Protein AF-A0A7C8ZSR7-F1 (afdb_monomer_lite)

Radius of gyration: 14.94 Å; chains: 1; bounding box: 39×38×32 Å

Sequence (101 aa):
MEEVGPTEDTILALLDFLVDPLLPSKSISSREALSPSQEESVAKQVHAVVLLYNYYHRKQYPGLEVLEFESFCKMAVALKPSLLPYLRLIQKVDNTEEDDG

pLDDT: mean 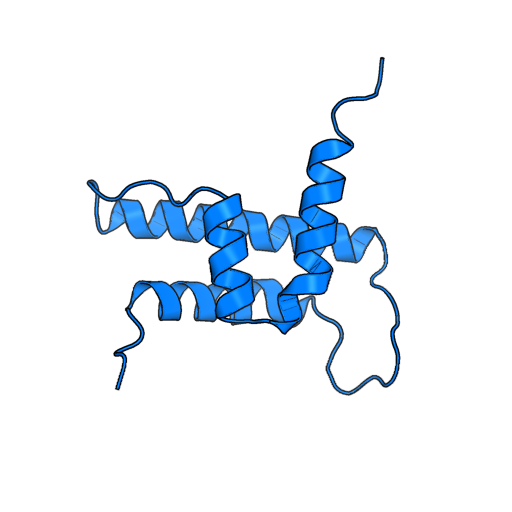72.41, std 14.18, range [38.53, 89.0]

Secondary structure (DSSP, 8-state):
-----HHHHHHHHHHHHHTGGGSPPTTS-S--PPPHHHHHHHHHHHHHHHHHHHHHHHHH-TTSPP--HHHHHHHHHHH-GGGHHHHHHHHHHHTTTT---

InterPro domains:
  IPR057235 Domain of unknown function DUF7913 [PF25500] (3-100)

Foldseek 3Di:
DPPCDPLLVLLVVLCVVQQVVLDDDPPDPDDPDDDPVSLVSNLVSLVVSLVCSQVVVCVVPVPDDRQDSVNSLVSCCVSPVVCVVSVVVSVVVVVVVPDDD

Structure (mmCIF, N/CA/C/O backbone):
data_AF-A0A7C8ZSR7-F1
#
_entry.id   AF-A0A7C8ZSR7-F1
#
loop_
_atom_site.group_PDB
_atom_site.id
_atom_site.type_symbol
_atom_site.label_atom_id
_atom_site.label_alt_id
_atom_site.label_comp_id
_atom_site.label_asym_id
_atom_site.label_entity_id
_atom_site.label_seq_id
_atom_site.pdbx_PDB_ins_code
_atom_site.Cartn_x
_atom_site.Cartn_y
_atom_site.Cartn_z
_atom_site.occupancy
_atom_site.B_iso_or_equiv
_atom_site.auth_seq_id
_atom_site.auth_comp_id
_atom_site.auth_asym_id
_atom_site.auth_atom_id
_atom_site.pdbx_PDB_model_num
ATOM 1 N N . MET A 1 1 ? -10.908 -16.087 17.116 1.00 38.53 1 MET A N 1
ATOM 2 C CA . MET A 1 1 ? -11.013 -15.631 15.719 1.00 38.53 1 MET A CA 1
ATOM 3 C C . MET A 1 1 ? -10.789 -14.142 15.802 1.00 38.53 1 MET A C 1
ATOM 5 O O . MET A 1 1 ? -11.594 -13.484 16.442 1.00 38.53 1 MET A O 1
ATOM 9 N N . GLU A 1 2 ? -9.626 -13.668 15.364 1.00 46.88 2 GLU A N 1
ATOM 10 C CA . GLU A 1 2 ? -9.346 -12.232 15.284 1.00 46.88 2 GLU A CA 1
ATOM 11 C C . GLU A 1 2 ? -10.304 -11.672 14.236 1.00 46.88 2 GLU A C 1
ATOM 13 O O . GLU A 1 2 ? -10.250 -12.059 13.069 1.00 46.88 2 GLU A O 1
ATOM 18 N N . GLU A 1 3 ? -11.276 -10.892 14.693 1.00 44.94 3 GLU A N 1
ATOM 19 C CA . GLU A 1 3 ? -12.163 -10.125 13.833 1.00 44.94 3 GLU A CA 1
ATOM 20 C C . GLU A 1 3 ? -11.269 -9.085 13.154 1.00 44.94 3 GLU A C 1
ATOM 22 O O . GLU A 1 3 ? -10.843 -8.122 13.788 1.00 44.94 3 GLU A O 1
ATOM 27 N N . VAL A 1 4 ? -10.864 -9.370 11.913 1.00 48.38 4 VAL A N 1
ATOM 28 C CA . VAL A 1 4 ? -10.124 -8.430 11.066 1.00 48.38 4 VAL A CA 1
ATOM 29 C C . VAL A 1 4 ? -10.940 -7.141 11.053 1.00 48.38 4 VAL A C 1
ATOM 31 O O . VAL A 1 4 ? -12.136 -7.165 10.761 1.00 48.38 4 VAL A O 1
ATOM 34 N N . GLY A 1 5 ? -10.342 -6.045 11.513 1.00 63.62 5 GLY A N 1
ATOM 35 C CA . GLY A 1 5 ? -11.066 -4.804 11.717 1.00 63.62 5 GLY A CA 1
ATOM 36 C C . GLY A 1 5 ? -11.537 -4.190 10.391 1.00 63.62 5 GLY A C 1
ATOM 37 O O . GLY A 1 5 ? -10.988 -4.469 9.322 1.00 63.62 5 GLY A O 1
ATOM 38 N N . PRO A 1 6 ? -12.529 -3.278 10.440 1.00 72.12 6 PRO A N 1
ATOM 39 C CA . PRO A 1 6 ? -13.010 -2.556 9.256 1.00 72.12 6 PRO A CA 1
ATOM 40 C C . PRO A 1 6 ? -11.903 -1.747 8.554 1.00 72.12 6 PRO A C 1
ATOM 42 O O . PRO A 1 6 ? -12.019 -1.419 7.370 1.00 72.12 6 PRO A O 1
ATOM 45 N N . THR A 1 7 ? -10.821 -1.435 9.268 1.00 77.38 7 THR A N 1
ATOM 46 C CA . THR A 1 7 ? -9.629 -0.760 8.751 1.00 77.38 7 THR A CA 1
ATOM 47 C C . THR A 1 7 ? -8.838 -1.655 7.805 1.00 77.38 7 THR A C 1
ATOM 49 O O . THR A 1 7 ? -8.557 -1.257 6.675 1.00 77.38 7 THR A O 1
ATOM 52 N N . GLU A 1 8 ? -8.498 -2.862 8.243 1.00 81.00 8 GLU A N 1
ATOM 53 C CA . GLU A 1 8 ? -7.725 -3.829 7.473 1.00 81.00 8 GLU A CA 1
ATOM 54 C C . GLU A 1 8 ? -8.470 -4.248 6.204 1.00 81.00 8 GLU A C 1
ATOM 56 O O . GLU A 1 8 ? -7.875 -4.261 5.126 1.00 81.00 8 GLU A O 1
ATOM 61 N N . ASP A 1 9 ? -9.781 -4.481 6.307 1.00 83.75 9 ASP A N 1
ATOM 62 C CA . ASP A 1 9 ? -10.635 -4.807 5.161 1.00 83.75 9 ASP A CA 1
ATOM 63 C C . ASP A 1 9 ? -10.694 -3.659 4.142 1.00 83.75 9 ASP A C 1
ATOM 65 O O . ASP A 1 9 ? -10.618 -3.883 2.931 1.00 83.75 9 ASP A O 1
ATOM 69 N N . THR A 1 10 ? -10.774 -2.410 4.616 1.00 83.75 10 THR A N 1
ATOM 70 C CA . THR A 1 10 ? -10.757 -1.227 3.741 1.00 83.75 10 THR A CA 1
ATOM 71 C C . THR A 1 10 ? -9.419 -1.102 3.015 1.00 83.75 10 THR A C 1
ATOM 73 O O . THR A 1 10 ? -9.385 -0.844 1.811 1.00 83.75 10 THR A O 1
ATOM 76 N N . ILE A 1 11 ? -8.307 -1.295 3.729 1.00 85.06 11 ILE A N 1
ATOM 77 C CA . ILE A 1 11 ? -6.964 -1.243 3.145 1.00 85.06 11 ILE A CA 1
ATOM 78 C C . ILE A 1 11 ? -6.795 -2.352 2.110 1.00 85.06 11 ILE A C 1
ATOM 80 O O . ILE A 1 11 ? -6.320 -2.084 1.006 1.00 85.06 11 ILE A O 1
ATOM 84 N N . LEU A 1 12 ? -7.223 -3.574 2.427 1.00 87.31 12 LEU A N 1
ATOM 85 C CA . LEU A 1 12 ? -7.138 -4.707 1.516 1.00 87.31 12 LEU A CA 1
ATOM 86 C C . LEU A 1 12 ? -7.947 -4.458 0.237 1.00 87.31 12 LEU A C 1
ATOM 88 O O . LEU A 1 12 ? -7.411 -4.619 -0.857 1.00 87.31 12 LEU A O 1
ATOM 92 N N . ALA A 1 13 ? -9.184 -3.971 0.359 1.00 88.31 13 ALA A N 1
ATOM 93 C CA . ALA A 1 13 ? -10.024 -3.647 -0.793 1.00 88.31 13 ALA A CA 1
ATOM 94 C C . ALA A 1 13 ? -9.403 -2.559 -1.688 1.00 88.31 13 ALA A C 1
ATOM 96 O O . ALA A 1 13 ? -9.452 -2.656 -2.916 1.00 88.31 13 ALA A O 1
ATOM 97 N N . LEU A 1 14 ? -8.786 -1.532 -1.094 1.00 88.38 14 LEU A N 1
ATOM 98 C CA . LEU A 1 14 ? -8.095 -0.486 -1.851 1.00 88.38 14 LEU A CA 1
ATOM 99 C C . LEU A 1 14 ? -6.860 -1.030 -2.581 1.00 88.38 14 LEU A C 1
ATOM 101 O O . LEU A 1 14 ? -6.630 -0.666 -3.734 1.00 88.38 14 LEU A O 1
ATOM 105 N N . LEU A 1 15 ? -6.085 -1.912 -1.945 1.00 88.69 15 LEU A N 1
ATOM 106 C CA . LEU A 1 15 ? -4.928 -2.562 -2.568 1.00 88.69 15 LEU A CA 1
ATOM 107 C C . LEU A 1 15 ? -5.354 -3.485 -3.718 1.00 88.69 15 LEU A C 1
ATOM 109 O O . LEU A 1 15 ? -4.761 -3.432 -4.796 1.00 88.69 15 LEU A O 1
ATOM 113 N N . ASP A 1 16 ? -6.405 -4.280 -3.524 1.00 89.00 16 ASP A N 1
ATOM 114 C CA . ASP A 1 16 ? -6.953 -5.171 -4.551 1.00 89.00 16 ASP A CA 1
ATOM 115 C C . ASP A 1 16 ? -7.480 -4.396 -5.767 1.00 89.00 16 ASP A C 1
ATOM 117 O O . ASP A 1 16 ? -7.347 -4.845 -6.904 1.00 89.00 16 ASP A O 1
ATOM 121 N N . PHE A 1 17 ? -8.057 -3.213 -5.550 1.00 86.88 17 PHE A N 1
ATOM 122 C CA . PHE A 1 17 ? -8.622 -2.417 -6.635 1.00 86.88 17 PHE A CA 1
ATOM 123 C C . PHE A 1 17 ? -7.584 -1.543 -7.356 1.00 86.88 17 PHE A C 1
ATOM 125 O O . PHE A 1 17 ? -7.652 -1.389 -8.575 1.00 86.88 17 PHE A O 1
ATOM 132 N N . LEU A 1 18 ? -6.635 -0.949 -6.623 1.00 86.69 18 LEU A N 1
ATOM 133 C CA . LEU A 1 18 ? -5.732 0.079 -7.159 1.00 86.69 18 LEU A CA 1
ATOM 134 C C . LEU A 1 18 ? -4.313 -0.415 -7.443 1.00 86.69 18 LEU A C 1
ATOM 136 O O . LEU A 1 18 ? -3.635 0.187 -8.278 1.00 86.69 18 LEU A O 1
ATOM 140 N N . VAL A 1 19 ? -3.856 -1.469 -6.761 1.00 85.56 19 VAL A N 1
ATOM 141 C CA . VAL A 1 19 ? -2.464 -1.942 -6.831 1.00 85.56 19 VAL A CA 1
ATOM 142 C C . VAL A 1 19 ? -2.365 -3.272 -7.569 1.00 85.56 19 VAL A C 1
ATOM 144 O O . VAL A 1 19 ? -1.529 -3.408 -8.456 1.00 85.56 19 VAL A O 1
ATOM 147 N N . ASP A 1 20 ? -3.240 -4.233 -7.275 1.00 84.69 20 ASP A N 1
ATOM 148 C CA . ASP A 1 20 ? -3.205 -5.568 -7.892 1.00 84.69 20 ASP A CA 1
ATOM 149 C C . ASP A 1 20 ? -3.251 -5.603 -9.421 1.00 84.69 20 ASP A C 1
ATOM 151 O O . ASP A 1 20 ? -2.494 -6.383 -10.002 1.00 84.69 20 ASP A O 1
ATOM 155 N N . PRO A 1 21 ? -4.058 -4.769 -10.102 1.00 86.06 21 PRO A N 1
ATOM 156 C CA . PRO A 1 21 ? -4.077 -4.736 -11.563 1.00 86.06 21 PRO A CA 1
ATOM 157 C C . PRO A 1 21 ? -2.740 -4.322 -12.194 1.00 86.06 21 PRO A C 1
ATOM 159 O O . PRO A 1 21 ? -2.526 -4.570 -13.379 1.00 86.06 21 PRO A O 1
ATOM 162 N N . LEU A 1 22 ? -1.850 -3.684 -11.425 1.00 80.62 22 LEU A N 1
ATOM 163 C CA . LEU A 1 22 ? -0.515 -3.279 -11.870 1.00 80.62 22 LEU A CA 1
ATOM 164 C C . LEU A 1 22 ? 0.548 -4.351 -11.618 1.00 80.62 22 LEU A C 1
ATOM 166 O O . LEU A 1 22 ? 1.663 -4.242 -12.130 1.00 80.62 22 LEU A O 1
ATOM 170 N N . LEU A 1 23 ? 0.227 -5.373 -10.823 1.00 77.50 23 LEU A N 1
ATOM 171 C CA . LEU A 1 23 ? 1.161 -6.443 -10.514 1.00 77.50 23 LEU A CA 1
ATOM 172 C C . LEU A 1 23 ? 1.162 -7.485 -11.642 1.00 77.50 23 LEU A C 1
ATOM 174 O O . LEU A 1 23 ? 0.106 -7.827 -12.181 1.00 77.50 23 LEU A O 1
ATOM 178 N N . PRO A 1 24 ? 2.335 -8.036 -11.996 1.00 70.56 24 PRO A N 1
ATOM 179 C CA . PRO A 1 24 ? 2.420 -9.076 -13.005 1.00 70.56 24 PRO A CA 1
ATOM 180 C C . PRO A 1 24 ? 1.590 -10.286 -12.565 1.00 70.56 24 PRO A C 1
ATOM 182 O O . PRO A 1 24 ? 1.656 -10.741 -11.419 1.00 70.56 24 PRO A O 1
ATOM 185 N N . SER A 1 25 ? 0.762 -10.793 -13.480 1.00 64.31 25 SER A N 1
ATOM 186 C CA . SER A 1 25 ? -0.173 -11.878 -13.191 1.00 64.31 25 SER A CA 1
ATOM 187 C C . SER A 1 25 ? 0.577 -13.129 -12.726 1.00 64.31 25 SER A C 1
ATOM 189 O O . SER A 1 25 ? 1.556 -13.546 -13.344 1.00 64.31 25 SER A O 1
ATOM 191 N N . LYS A 1 26 ? 0.062 -13.790 -11.679 1.00 55.25 26 LYS A N 1
ATOM 192 C CA . LYS A 1 26 ? 0.626 -15.020 -11.079 1.00 55.25 26 LYS A CA 1
ATOM 193 C C . LYS A 1 26 ? 0.856 -16.181 -12.071 1.00 55.25 26 LYS A C 1
ATOM 195 O O . LYS A 1 26 ? 1.480 -17.169 -11.701 1.00 55.25 26 LYS A O 1
ATOM 200 N N . SER A 1 27 ? 0.339 -16.096 -13.300 1.00 47.56 27 SER A N 1
ATOM 201 C CA . SER A 1 27 ? 0.439 -17.122 -14.344 1.00 47.56 27 SER A CA 1
ATOM 202 C C . SER A 1 27 ? 1.715 -17.065 -15.187 1.00 47.56 27 SER A C 1
ATOM 204 O O . SER A 1 27 ? 1.980 -18.018 -15.918 1.00 47.56 27 SER A O 1
ATOM 206 N N . ILE A 1 28 ? 2.505 -15.989 -15.120 1.00 46.97 28 ILE A N 1
ATOM 207 C CA . ILE A 1 28 ? 3.738 -15.879 -15.908 1.00 46.97 28 ILE A CA 1
ATOM 208 C C . ILE A 1 28 ? 4.901 -16.342 -15.033 1.00 46.97 28 ILE A C 1
ATOM 210 O O . ILE A 1 28 ? 5.361 -15.660 -14.119 1.00 46.97 28 ILE A O 1
ATOM 214 N N . SER A 1 29 ? 5.315 -17.582 -15.283 1.00 46.50 29 SER A N 1
ATOM 215 C CA . SER A 1 29 ? 6.524 -18.166 -14.719 1.00 46.50 29 SER A CA 1
ATOM 216 C C . SER A 1 29 ? 7.717 -17.244 -14.981 1.00 46.50 29 SER A C 1
ATOM 218 O O . SER A 1 29 ? 7.957 -16.826 -16.109 1.00 46.50 29 SER A O 1
ATOM 220 N N . SER A 1 30 ? 8.484 -17.005 -13.920 1.00 44.22 30 SER A N 1
ATOM 221 C CA . SER A 1 30 ? 9.676 -16.162 -13.848 1.00 44.22 30 SER A CA 1
ATOM 222 C C . SER A 1 30 ? 9.398 -14.657 -13.824 1.00 44.22 30 SER A C 1
ATOM 224 O O . SER A 1 30 ? 8.974 -14.061 -14.798 1.00 44.22 30 SER A O 1
ATOM 226 N N . ARG A 1 31 ? 9.655 -14.048 -12.661 1.00 49.03 31 ARG A N 1
ATOM 227 C CA . ARG A 1 31 ? 10.806 -13.156 -12.429 1.00 49.03 31 ARG A CA 1
ATOM 228 C C . ARG A 1 31 ? 11.109 -12.073 -13.477 1.00 49.03 31 ARG A C 1
ATOM 230 O O . ARG A 1 31 ? 12.221 -11.551 -13.462 1.00 49.03 31 ARG A O 1
ATOM 237 N N . GLU A 1 32 ? 10.173 -11.714 -14.343 1.00 55.66 32 GLU A N 1
ATOM 238 C CA . GLU A 1 32 ? 10.238 -10.461 -15.077 1.00 55.66 32 GLU A CA 1
ATOM 239 C C . GLU A 1 32 ? 10.104 -9.366 -14.024 1.00 55.66 32 GLU A C 1
ATOM 241 O O . GLU A 1 32 ? 9.033 -9.106 -13.474 1.00 55.66 32 GLU A O 1
ATOM 246 N N . ALA A 1 33 ? 11.261 -8.833 -13.629 1.00 65.88 33 ALA A N 1
ATOM 247 C CA . ALA A 1 33 ? 11.330 -7.635 -12.823 1.00 65.88 33 ALA A CA 1
ATOM 248 C C . ALA A 1 33 ? 10.483 -6.574 -13.527 1.00 65.88 33 ALA A C 1
ATOM 250 O O . ALA A 1 33 ? 10.571 -6.427 -14.750 1.00 65.88 33 ALA A O 1
ATOM 251 N N . LEU A 1 34 ? 9.638 -5.888 -12.759 1.00 68.94 34 LEU A N 1
ATOM 252 C CA . LEU A 1 34 ? 8.884 -4.757 -13.277 1.00 68.94 34 LEU A CA 1
ATOM 253 C C . LEU A 1 34 ? 9.859 -3.785 -13.949 1.00 68.94 34 LEU A C 1
ATOM 255 O O . LEU A 1 34 ? 10.974 -3.576 -13.469 1.00 68.94 34 LEU A O 1
ATOM 259 N N . SER A 1 35 ? 9.453 -3.187 -15.066 1.00 75.88 35 SER A N 1
ATOM 260 C CA . SER A 1 35 ? 10.223 -2.074 -15.612 1.00 75.88 35 SER A CA 1
ATOM 261 C C . SER A 1 35 ? 10.234 -0.921 -14.600 1.00 75.88 35 SER A C 1
ATOM 263 O O . SER A 1 35 ? 9.268 -0.770 -13.849 1.00 75.88 35 SER A O 1
ATOM 265 N N . PRO A 1 36 ? 11.249 -0.041 -14.610 1.00 74.31 36 PRO A N 1
ATOM 266 C CA . PRO A 1 36 ? 11.288 1.115 -13.708 1.00 74.31 36 PRO A CA 1
ATOM 267 C C . PRO A 1 36 ? 10.001 1.959 -13.742 1.00 74.31 36 PRO A C 1
ATOM 269 O O . PRO A 1 36 ? 9.504 2.392 -12.710 1.00 74.31 36 PRO A O 1
ATOM 272 N N . SER A 1 37 ? 9.391 2.111 -14.922 1.00 76.69 37 SER A N 1
ATOM 273 C CA . SER A 1 37 ? 8.103 2.798 -15.089 1.00 76.69 37 SER A CA 1
ATOM 274 C C . SER A 1 37 ? 6.921 2.079 -14.423 1.00 76.69 37 SER A C 1
ATOM 276 O O . SER A 1 37 ? 5.993 2.726 -13.939 1.00 76.69 37 SER A O 1
ATOM 278 N N . GLN A 1 38 ? 6.929 0.745 -14.389 1.00 77.56 38 GLN A N 1
ATOM 279 C CA . GLN A 1 38 ? 5.914 -0.042 -13.691 1.00 77.56 38 GLN A CA 1
ATOM 280 C C . GLN A 1 38 ? 6.129 0.008 -12.178 1.00 77.56 38 GLN A C 1
ATOM 282 O O . GLN A 1 38 ? 5.156 0.145 -11.439 1.00 77.56 38 GLN A O 1
ATOM 287 N N . GLU A 1 39 ? 7.381 -0.046 -11.716 1.00 76.12 39 GLU A N 1
ATOM 288 C CA . GLU A 1 39 ? 7.727 0.134 -10.301 1.00 76.12 39 GLU A CA 1
ATOM 289 C C . GLU A 1 39 ? 7.252 1.500 -9.790 1.00 76.12 39 GLU A C 1
ATOM 291 O O . GLU A 1 39 ? 6.572 1.574 -8.767 1.00 76.12 39 GLU A O 1
ATOM 296 N N . GLU A 1 40 ? 7.511 2.568 -10.549 1.00 77.56 40 GLU A N 1
ATOM 297 C CA . GLU A 1 40 ? 7.034 3.920 -10.247 1.00 77.56 40 GLU A CA 1
ATOM 298 C C . GLU A 1 40 ? 5.498 3.997 -10.236 1.00 77.56 40 GLU A C 1
ATOM 300 O O . GLU A 1 40 ? 4.902 4.629 -9.361 1.00 77.56 40 GLU A O 1
ATOM 305 N N . SER A 1 41 ? 4.821 3.320 -11.169 1.00 82.31 41 SER A N 1
ATOM 306 C CA . SER A 1 41 ? 3.356 3.296 -11.200 1.00 82.31 41 SER A CA 1
ATOM 307 C C . SER A 1 41 ? 2.758 2.573 -9.990 1.00 82.31 41 SER A C 1
ATOM 309 O O . SER A 1 41 ? 1.758 3.038 -9.439 1.00 82.31 41 SER A O 1
ATOM 311 N N . VAL A 1 42 ? 3.356 1.457 -9.566 1.00 82.69 42 VAL A N 1
ATOM 312 C CA . VAL A 1 42 ? 2.965 0.747 -8.340 1.00 82.69 42 VAL A CA 1
ATOM 313 C C . VAL A 1 42 ? 3.214 1.637 -7.123 1.00 82.69 42 VAL A C 1
ATOM 315 O O . VAL A 1 42 ? 2.345 1.735 -6.256 1.00 82.69 42 VAL A O 1
ATOM 318 N N . ALA A 1 43 ? 4.344 2.350 -7.087 1.00 79.56 43 ALA A N 1
ATOM 319 C CA . ALA A 1 43 ? 4.676 3.277 -6.012 1.00 79.56 43 ALA A CA 1
ATOM 320 C C . ALA A 1 43 ? 3.635 4.391 -5.857 1.00 79.56 43 ALA A C 1
ATOM 322 O O . ALA A 1 43 ? 3.091 4.601 -4.769 1.00 79.56 43 ALA A O 1
ATOM 323 N N . LYS A 1 44 ? 3.297 5.049 -6.971 1.00 83.56 44 LYS A N 1
ATOM 324 C CA . LYS A 1 44 ? 2.276 6.102 -7.021 1.00 83.56 44 LYS A CA 1
ATOM 325 C C . LYS A 1 44 ? 0.916 5.595 -6.558 1.00 83.56 44 LYS A C 1
ATOM 327 O O . LYS A 1 44 ? 0.246 6.292 -5.801 1.00 83.56 44 LYS A O 1
ATOM 332 N N . GLN A 1 45 ? 0.524 4.379 -6.945 1.00 87.00 45 GLN A N 1
ATOM 333 C CA . GLN A 1 45 ? -0.755 3.824 -6.505 1.00 87.00 45 GLN A CA 1
ATOM 334 C C . GLN A 1 45 ? -0.781 3.440 -5.033 1.00 87.00 45 GLN A C 1
ATOM 336 O O . GLN A 1 45 ? -1.771 3.727 -4.367 1.00 87.00 45 GLN A O 1
ATOM 341 N N . VAL A 1 46 ? 0.296 2.876 -4.485 1.00 84.88 46 VAL A N 1
ATOM 342 C CA . VAL A 1 46 ? 0.393 2.651 -3.035 1.00 84.88 46 VAL A CA 1
ATOM 343 C C . VAL A 1 46 ? 0.280 3.981 -2.284 1.00 84.88 46 VAL A C 1
ATOM 345 O O . VAL A 1 46 ? -0.478 4.079 -1.320 1.00 84.88 46 VAL A O 1
ATOM 348 N N . HIS A 1 47 ? 0.968 5.025 -2.747 1.00 82.81 47 HIS A N 1
ATOM 349 C CA . HIS A 1 47 ? 0.876 6.353 -2.143 1.00 82.81 47 HIS A CA 1
ATOM 350 C C . HIS A 1 47 ? -0.547 6.936 -2.244 1.00 82.81 47 HIS A C 1
ATOM 352 O O . HIS A 1 47 ? -1.075 7.476 -1.272 1.00 82.81 47 HIS A O 1
ATOM 358 N N . ALA A 1 48 ? -1.222 6.758 -3.383 1.00 86.88 48 ALA A N 1
ATOM 359 C CA . ALA A 1 48 ? -2.617 7.156 -3.552 1.00 86.88 48 ALA A CA 1
ATOM 360 C C . ALA A 1 48 ? -3.557 6.409 -2.591 1.00 86.88 48 ALA A C 1
ATOM 362 O O . ALA A 1 48 ? -4.453 7.028 -2.018 1.00 86.88 48 ALA A O 1
ATOM 363 N N . VAL A 1 49 ? -3.334 5.111 -2.353 1.00 87.12 49 VAL A N 1
ATOM 364 C CA . VAL A 1 49 ? -4.095 4.332 -1.363 1.00 87.12 49 VAL A CA 1
ATOM 365 C C . VAL A 1 49 ? -3.920 4.916 0.040 1.00 87.12 49 VAL A C 1
ATOM 367 O O . VAL A 1 49 ? -4.914 5.080 0.743 1.00 87.12 49 VAL A O 1
ATOM 370 N N . VAL A 1 50 ? -2.699 5.293 0.435 1.00 85.25 50 VAL A N 1
ATOM 371 C CA . VAL A 1 50 ? -2.427 5.933 1.738 1.00 85.25 50 VAL A CA 1
ATOM 372 C C . VAL A 1 50 ? -3.207 7.235 1.888 1.00 85.25 50 VAL A C 1
ATOM 374 O O . VAL A 1 50 ? -3.824 7.472 2.928 1.00 85.25 50 VAL A O 1
ATOM 377 N N . LEU A 1 51 ? -3.210 8.075 0.852 1.00 84.50 51 LEU A N 1
ATOM 378 C CA . LEU A 1 51 ? -3.943 9.340 0.858 1.00 84.50 51 LEU A CA 1
ATOM 379 C C . LEU A 1 51 ? -5.457 9.121 0.913 1.00 84.50 51 LEU A C 1
ATOM 381 O O . LEU A 1 51 ? -6.135 9.761 1.714 1.00 84.50 51 LEU A O 1
ATOM 385 N N . LEU A 1 52 ? -5.987 8.206 0.097 1.00 85.19 52 LEU A N 1
ATOM 386 C CA . LEU A 1 52 ? -7.414 7.883 0.064 1.00 85.19 52 LEU A CA 1
ATOM 387 C C . LEU A 1 52 ? -7.883 7.292 1.389 1.00 85.19 52 LEU A C 1
ATOM 389 O O . LEU A 1 52 ? -8.910 7.724 1.909 1.00 85.19 52 LEU A O 1
ATOM 393 N N . TYR A 1 53 ? -7.111 6.365 1.956 1.00 84.81 53 TYR A N 1
ATOM 394 C CA . TYR A 1 53 ? -7.374 5.795 3.269 1.00 84.81 53 TYR A CA 1
ATOM 395 C C . TYR A 1 53 ? -7.397 6.893 4.333 1.00 84.81 53 TYR A C 1
ATOM 397 O O . TYR A 1 53 ? -8.410 7.065 5.004 1.00 84.81 53 TYR A O 1
ATOM 405 N N . ASN A 1 54 ? -6.342 7.705 4.440 1.00 82.38 54 ASN A N 1
ATOM 406 C CA . ASN A 1 54 ? -6.267 8.763 5.447 1.00 82.38 54 ASN A CA 1
ATOM 407 C C . ASN A 1 54 ? -7.363 9.822 5.275 1.00 82.38 54 ASN A C 1
ATOM 409 O O . ASN A 1 54 ? -7.947 10.275 6.259 1.00 82.38 54 ASN A O 1
ATOM 413 N N . TYR A 1 55 ? -7.684 10.201 4.038 1.00 82.81 55 TYR A N 1
ATOM 414 C CA . TYR A 1 55 ? -8.747 11.160 3.753 1.00 82.81 55 TYR A CA 1
ATOM 415 C C . TYR A 1 55 ? -10.127 10.602 4.115 1.00 82.81 55 TYR A C 1
ATOM 417 O O . TYR A 1 55 ? -10.898 11.267 4.807 1.00 82.81 55 TYR A O 1
ATOM 425 N N . TYR A 1 56 ? -10.442 9.383 3.670 1.00 79.44 56 TYR A N 1
ATOM 426 C CA . TYR A 1 56 ? -11.728 8.740 3.929 1.00 79.44 56 TYR A CA 1
ATOM 427 C C . TYR A 1 56 ? -11.914 8.439 5.419 1.00 79.44 56 TYR A C 1
ATOM 429 O O . TYR A 1 56 ? -12.940 8.790 6.002 1.00 79.44 56 TYR A O 1
ATOM 437 N N . HIS A 1 57 ? -10.889 7.870 6.050 1.00 72.75 57 HIS A N 1
ATOM 438 C CA . HIS A 1 57 ? -10.898 7.489 7.455 1.00 72.75 57 HIS A CA 1
ATOM 439 C C . HIS A 1 57 ? -11.036 8.709 8.375 1.00 72.75 57 HIS A C 1
ATOM 441 O O . HIS A 1 57 ? -11.886 8.707 9.262 1.00 72.75 57 HIS A O 1
ATOM 447 N N . ARG A 1 58 ? -10.316 9.811 8.111 1.00 72.94 58 ARG A N 1
ATOM 448 C CA . ARG A 1 58 ? -10.482 11.062 8.878 1.00 72.94 58 ARG A CA 1
ATOM 449 C C . ARG A 1 58 ? -11.823 11.744 8.642 1.00 72.94 58 ARG A C 1
ATOM 451 O O . ARG A 1 58 ? -12.323 12.418 9.539 1.00 72.94 58 ARG A O 1
ATOM 458 N N . LYS A 1 59 ? -12.420 11.580 7.457 1.00 72.00 59 LYS A N 1
ATOM 459 C CA . LYS A 1 59 ? -13.778 12.074 7.195 1.00 72.00 59 LYS A CA 1
ATOM 460 C C . LYS A 1 59 ? -14.821 11.358 8.046 1.00 72.00 59 LYS A C 1
ATOM 462 O O . LYS A 1 59 ? -15.767 12.000 8.489 1.00 72.00 59 LYS A O 1
ATOM 467 N N . GLN A 1 60 ? -14.660 10.054 8.252 1.00 72.69 60 GLN A N 1
ATOM 468 C CA . GLN A 1 60 ? -15.563 9.279 9.103 1.00 72.69 60 GLN A CA 1
ATOM 469 C C . GLN A 1 60 ? -15.263 9.462 10.593 1.00 72.69 60 GLN A C 1
ATOM 471 O O . GLN A 1 60 ? -16.183 9.492 11.407 1.00 72.69 60 GLN A O 1
ATOM 476 N N . TYR A 1 61 ? -13.989 9.655 10.940 1.00 75.25 61 TYR A N 1
ATOM 477 C CA . TYR A 1 61 ? -13.515 9.742 12.315 1.00 75.25 61 TYR A CA 1
ATOM 478 C C . TYR A 1 61 ? -12.519 10.902 12.483 1.00 75.25 61 TYR A C 1
ATOM 480 O O . TYR A 1 61 ? -11.305 10.717 12.376 1.00 75.25 6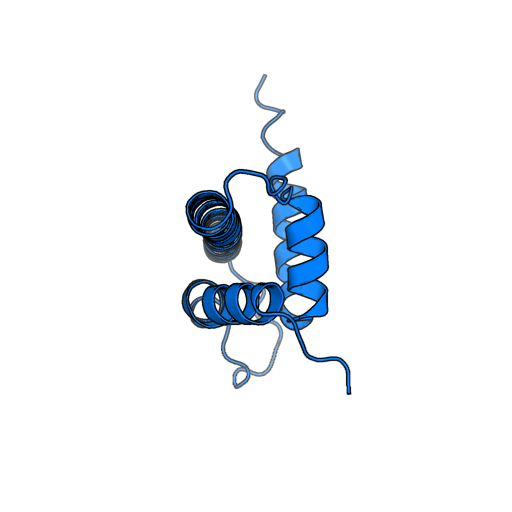1 TYR A O 1
ATOM 488 N N . PRO A 1 62 ? -13.006 12.116 12.792 1.00 69.25 62 PRO A N 1
ATOM 489 C CA . PRO A 1 62 ? -12.175 13.323 12.835 1.00 69.25 62 PRO A CA 1
ATOM 490 C C . PRO A 1 62 ? -11.026 13.297 13.856 1.00 69.25 62 PRO A C 1
ATOM 492 O O . PRO A 1 62 ? -10.085 14.077 13.722 1.00 69.25 62 PRO A O 1
ATOM 495 N N . GLY A 1 63 ? -11.108 12.431 14.874 1.00 69.62 63 GLY A N 1
ATOM 496 C CA . GLY A 1 63 ? -10.114 12.298 15.946 1.00 69.62 63 GLY A CA 1
ATOM 497 C C . GLY A 1 63 ? -9.065 11.201 15.741 1.00 69.62 63 GLY A C 1
ATOM 498 O O . GLY A 1 63 ? -8.241 11.013 16.630 1.00 69.62 63 GLY A O 1
ATOM 499 N N . LEU A 1 64 ? -9.098 10.461 14.627 1.00 69.62 64 LEU A N 1
ATOM 500 C CA . LEU A 1 64 ? -8.115 9.408 14.353 1.00 69.62 64 LEU A CA 1
ATOM 501 C C . LEU A 1 64 ? -6.805 9.991 13.811 1.00 69.62 64 LEU A C 1
ATOM 503 O O . LEU A 1 64 ? -6.808 10.906 12.980 1.00 69.62 64 LEU A O 1
ATOM 507 N N . GLU A 1 65 ? -5.687 9.445 14.291 1.00 71.94 65 GLU A N 1
ATOM 508 C CA . GLU A 1 65 ? -4.351 9.806 13.820 1.00 71.94 65 GLU A CA 1
ATOM 509 C C . GLU A 1 65 ? -4.166 9.427 12.345 1.00 71.94 65 GLU A C 1
ATOM 511 O O . GLU A 1 65 ? -4.739 8.455 11.844 1.00 71.94 65 GLU A O 1
ATOM 516 N N . VAL A 1 66 ? -3.374 10.236 11.637 1.00 76.00 66 VAL A N 1
ATOM 517 C CA . VAL A 1 66 ? -2.961 9.933 10.264 1.00 76.00 66 VAL A CA 1
ATOM 518 C C . VAL A 1 66 ? -2.058 8.713 10.318 1.00 76.00 66 VAL A C 1
ATOM 520 O O . VAL A 1 66 ? -1.062 8.704 11.035 1.00 76.00 66 VAL A O 1
ATOM 523 N N . LEU A 1 67 ? -2.386 7.698 9.530 1.00 77.56 67 LEU A N 1
ATOM 524 C CA . LEU A 1 67 ? -1.505 6.564 9.350 1.00 77.56 67 LEU A CA 1
ATOM 525 C C . LEU A 1 67 ? -0.348 6.994 8.449 1.00 77.56 67 LEU A C 1
ATOM 527 O O . LEU A 1 67 ? -0.533 7.240 7.253 1.00 77.56 67 LEU A O 1
ATOM 531 N N . GLU A 1 68 ? 0.834 7.109 9.045 1.00 80.81 68 GLU A N 1
ATOM 532 C CA . GLU A 1 68 ? 2.066 7.436 8.336 1.00 80.81 68 GLU A CA 1
ATOM 533 C C . GLU A 1 68 ? 2.388 6.394 7.261 1.00 80.81 68 GLU A C 1
ATOM 535 O O . GLU A 1 68 ? 2.049 5.212 7.383 1.00 80.81 68 GLU A O 1
ATOM 540 N N . PHE A 1 69 ? 3.081 6.830 6.208 1.00 78.56 69 PHE A N 1
ATOM 541 C CA . PHE A 1 69 ? 3.391 5.999 5.046 1.00 78.56 69 PHE A CA 1
ATOM 542 C C . PHE A 1 69 ? 4.134 4.708 5.422 1.00 78.56 69 PHE A C 1
ATOM 544 O O . PHE A 1 69 ? 3.794 3.630 4.935 1.00 78.56 69 PHE A O 1
ATOM 551 N N . GLU A 1 70 ? 5.105 4.790 6.335 1.00 80.50 70 GLU A N 1
ATOM 552 C CA . GLU A 1 70 ? 5.872 3.625 6.783 1.00 80.50 70 GLU A CA 1
ATOM 553 C C . GLU A 1 70 ? 4.989 2.612 7.533 1.00 80.50 70 GLU A C 1
ATOM 555 O O . GLU A 1 70 ? 5.051 1.405 7.275 1.00 80.50 70 GLU A O 1
ATOM 560 N N . SER A 1 71 ? 4.127 3.102 8.426 1.00 83.00 71 SER A N 1
ATOM 561 C CA . SER A 1 71 ? 3.166 2.287 9.178 1.00 83.00 71 SER A CA 1
ATOM 562 C C . SER A 1 71 ? 2.147 1.628 8.252 1.00 83.00 71 SER A C 1
ATOM 564 O O . SER A 1 71 ? 1.865 0.435 8.390 1.00 83.00 71 SER A O 1
ATOM 566 N N . PHE A 1 72 ? 1.665 2.360 7.244 1.00 84.88 72 PHE A N 1
ATOM 567 C CA . PHE A 1 72 ? 0.821 1.788 6.202 1.00 84.88 72 PHE A CA 1
ATOM 568 C C . PHE A 1 72 ? 1.553 0.698 5.420 1.00 84.88 72 PHE A C 1
ATOM 570 O O . PHE A 1 72 ? 1.001 -0.382 5.236 1.00 84.88 72 PHE A O 1
ATOM 577 N N . CYS A 1 73 ? 2.797 0.932 4.993 1.00 82.06 73 CYS A N 1
ATOM 578 C CA . CYS A 1 73 ? 3.563 -0.061 4.241 1.00 82.06 73 CYS A CA 1
ATOM 579 C C . CYS A 1 73 ? 3.754 -1.356 5.041 1.00 82.06 73 CYS A C 1
ATOM 581 O O . CYS A 1 73 ? 3.586 -2.442 4.487 1.00 82.06 73 CYS A O 1
ATOM 583 N N . LYS A 1 74 ? 4.039 -1.267 6.348 1.00 84.06 74 LYS A N 1
ATOM 584 C CA . LYS A 1 74 ? 4.122 -2.440 7.238 1.00 84.06 74 LYS A CA 1
ATOM 585 C C . LYS A 1 74 ? 2.805 -3.221 7.262 1.00 84.06 74 LYS A C 1
ATOM 587 O O . LYS A 1 74 ? 2.820 -4.442 7.115 1.00 84.06 74 LYS A O 1
ATOM 592 N N . MET A 1 75 ? 1.677 -2.522 7.382 1.00 84.06 75 MET A N 1
ATOM 593 C CA . MET A 1 75 ? 0.349 -3.139 7.386 1.00 84.06 75 MET A CA 1
ATOM 594 C C . MET A 1 75 ? -0.023 -3.736 6.019 1.00 84.06 75 MET A C 1
ATOM 596 O O . MET A 1 75 ? -0.497 -4.867 5.952 1.00 84.06 75 MET A O 1
ATOM 600 N N . ALA A 1 76 ? 0.277 -3.046 4.919 1.00 84.31 76 ALA A N 1
ATOM 601 C CA . ALA A 1 76 ? 0.054 -3.538 3.562 1.00 84.31 76 ALA A CA 1
ATOM 602 C C . ALA A 1 76 ? 0.860 -4.813 3.269 1.00 84.31 76 ALA A C 1
ATOM 604 O O . ALA A 1 76 ? 0.331 -5.737 2.660 1.00 84.31 76 ALA A O 1
ATOM 605 N N . VAL A 1 77 ? 2.111 -4.911 3.742 1.00 83.88 77 VAL A N 1
ATOM 606 C CA . VAL A 1 77 ? 2.901 -6.154 3.656 1.00 83.88 77 VAL A CA 1
ATOM 607 C C . VAL A 1 77 ? 2.289 -7.266 4.502 1.00 83.88 77 VAL A C 1
ATOM 609 O O . VAL A 1 77 ? 2.260 -8.409 4.052 1.00 83.88 77 VAL A O 1
ATOM 612 N N . ALA A 1 78 ? 1.823 -6.959 5.716 1.00 84.25 78 ALA A N 1
ATOM 613 C CA . ALA A 1 78 ? 1.220 -7.956 6.599 1.00 84.25 78 ALA A CA 1
ATOM 614 C C . ALA A 1 78 ? -0.058 -8.555 5.989 1.00 84.25 78 ALA A C 1
ATOM 616 O O . ALA A 1 78 ? -0.228 -9.773 5.994 1.00 84.25 78 ALA A O 1
ATOM 617 N N . LEU A 1 79 ? -0.911 -7.709 5.403 1.00 83.25 79 LEU A N 1
ATOM 618 C CA . LEU A 1 79 ? -2.143 -8.119 4.724 1.00 83.25 79 LEU A CA 1
ATOM 619 C C . LEU A 1 79 ? -1.866 -8.766 3.363 1.00 83.25 79 LEU A C 1
ATOM 621 O O . LEU A 1 79 ? -2.549 -9.706 2.958 1.00 83.25 79 LEU A O 1
ATOM 625 N N . LYS A 1 80 ? -0.845 -8.279 2.653 1.00 82.69 80 LYS A N 1
ATOM 626 C CA . LYS A 1 80 ? -0.507 -8.723 1.304 1.00 82.69 80 LYS A CA 1
ATOM 627 C C . LYS A 1 80 ? 1.003 -8.882 1.122 1.00 82.69 80 LYS A C 1
ATOM 629 O O . LYS A 1 80 ? 1.660 -8.030 0.518 1.00 82.69 80 LYS A O 1
ATOM 634 N N . PRO A 1 81 ? 1.574 -10.025 1.550 1.00 81.44 81 PRO A N 1
ATOM 635 C CA . PRO A 1 81 ? 3.020 -10.254 1.505 1.00 81.44 81 PRO A CA 1
ATOM 636 C C . PRO A 1 81 ? 3.630 -10.171 0.101 1.00 81.44 81 PRO A C 1
ATOM 638 O O . PRO A 1 81 ? 4.817 -9.878 -0.039 1.00 81.44 81 PRO A O 1
ATOM 641 N N . SER A 1 82 ? 2.830 -10.375 -0.952 1.00 78.50 82 SER A N 1
ATOM 642 C CA . SER A 1 82 ? 3.264 -10.188 -2.341 1.00 78.50 82 SER A CA 1
ATOM 643 C C . SER A 1 82 ? 3.649 -8.743 -2.674 1.00 78.50 82 SER A C 1
ATOM 645 O O . SER A 1 82 ? 4.317 -8.533 -3.679 1.00 78.50 82 SER A O 1
ATOM 647 N N . LEU A 1 83 ? 3.277 -7.762 -1.842 1.00 77.12 83 LEU A N 1
ATOM 648 C CA . LEU A 1 83 ? 3.674 -6.359 -1.990 1.00 77.12 83 LEU A CA 1
ATOM 649 C C . LEU A 1 83 ? 5.095 -6.064 -1.500 1.00 77.12 83 LEU A C 1
ATOM 651 O O . LEU A 1 83 ? 5.690 -5.072 -1.916 1.00 77.12 83 LEU A O 1
ATOM 655 N N . LEU A 1 84 ? 5.668 -6.927 -0.655 1.00 79.25 84 LEU A N 1
ATOM 656 C CA . LEU A 1 84 ? 6.995 -6.742 -0.066 1.00 79.25 84 LEU A CA 1
ATOM 657 C C . LEU A 1 84 ? 8.110 -6.384 -1.073 1.00 79.25 84 LEU A C 1
ATOM 659 O O . LEU A 1 84 ? 8.859 -5.447 -0.790 1.00 79.25 84 LEU A O 1
ATOM 663 N N . PRO A 1 85 ? 8.274 -7.076 -2.221 1.00 72.44 85 PRO A N 1
ATOM 664 C CA . PRO A 1 85 ? 9.307 -6.715 -3.193 1.00 72.44 85 PRO A CA 1
ATOM 665 C C . PRO A 1 85 ? 9.097 -5.321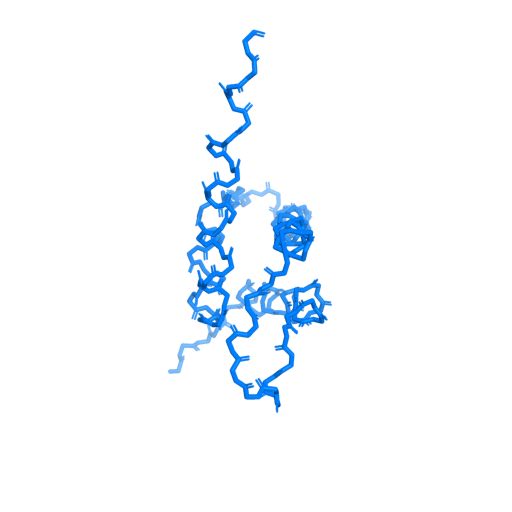 -3.799 1.00 72.44 85 PRO A C 1
ATOM 667 O O . PRO A 1 85 ? 10.080 -4.643 -4.078 1.00 72.44 85 PRO A O 1
ATOM 670 N N . TYR A 1 86 ? 7.848 -4.876 -3.945 1.00 73.56 86 TYR A N 1
ATOM 671 C CA . TYR A 1 86 ? 7.508 -3.593 -4.560 1.00 73.56 86 TYR A CA 1
ATOM 672 C C . TYR A 1 86 ? 7.670 -2.423 -3.589 1.00 73.56 86 TYR A C 1
ATOM 674 O O . TYR A 1 86 ? 8.21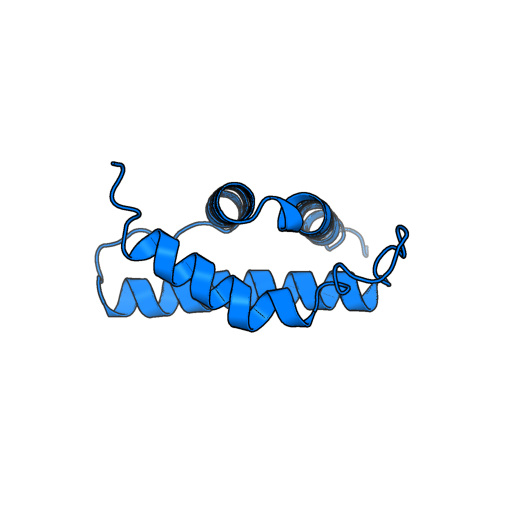5 -1.389 -3.951 1.00 73.56 86 TYR A O 1
ATOM 682 N N . LEU A 1 87 ? 7.297 -2.600 -2.321 1.00 72.12 87 LEU A N 1
ATOM 683 C CA . LEU A 1 87 ? 7.415 -1.547 -1.304 1.00 72.12 87 LEU A CA 1
ATOM 684 C C . LEU A 1 87 ? 8.875 -1.222 -0.939 1.00 72.12 87 LEU A C 1
ATOM 686 O O . LEU A 1 87 ? 9.192 -0.078 -0.616 1.00 72.12 87 LEU A O 1
ATOM 690 N N . ARG A 1 88 ? 9.790 -2.195 -1.054 1.00 66.88 88 ARG A N 1
ATOM 691 C CA . ARG A 1 88 ? 11.241 -1.962 -0.906 1.00 66.88 88 ARG A CA 1
ATOM 692 C C . ARG A 1 88 ? 11.814 -1.053 -1.993 1.00 66.88 88 ARG A C 1
ATOM 694 O O . ARG A 1 88 ? 12.810 -0.380 -1.748 1.00 66.88 88 ARG A O 1
ATOM 701 N N . LEU A 1 89 ? 11.207 -1.047 -3.179 1.00 60.25 89 LEU A N 1
ATOM 702 C CA . LEU A 1 89 ? 11.594 -0.150 -4.266 1.00 60.25 89 LEU A CA 1
ATOM 703 C C . LEU A 1 89 ? 11.125 1.273 -3.970 1.00 60.25 89 LEU A C 1
ATOM 705 O O . LEU A 1 89 ? 11.901 2.204 -4.146 1.00 60.25 89 LEU A O 1
ATOM 709 N N . ILE A 1 90 ? 9.922 1.434 -3.408 1.00 63.44 90 ILE A N 1
ATOM 710 C CA . ILE A 1 90 ? 9.395 2.753 -3.021 1.00 63.44 90 ILE A CA 1
ATOM 711 C C . ILE A 1 90 ? 10.298 3.436 -1.992 1.00 63.44 90 ILE A C 1
ATOM 713 O O . ILE A 1 90 ? 10.661 4.591 -2.177 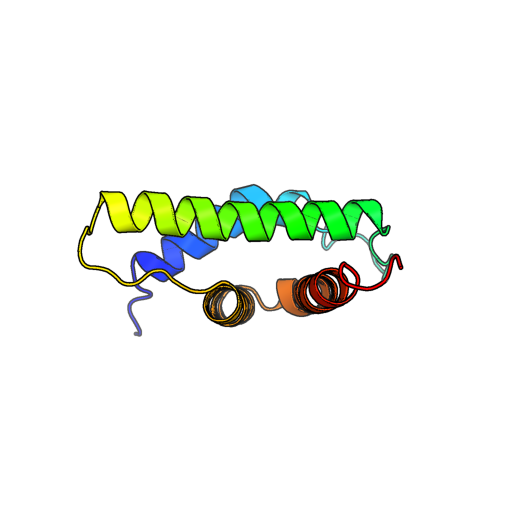1.00 63.44 90 ILE A O 1
ATOM 717 N N . GLN A 1 91 ? 10.741 2.707 -0.959 1.00 58.97 91 GLN A N 1
ATOM 718 C CA . GLN A 1 91 ? 11.705 3.238 0.016 1.00 58.97 91 GLN A CA 1
ATOM 719 C C . GLN A 1 91 ? 13.022 3.683 -0.635 1.00 58.97 91 GLN A C 1
ATOM 721 O O . GLN A 1 91 ? 13.725 4.522 -0.090 1.00 58.97 91 GLN A O 1
ATOM 726 N N . LYS A 1 92 ? 13.393 3.118 -1.785 1.00 54.38 92 LYS A N 1
ATOM 727 C CA . LYS A 1 92 ? 14.625 3.466 -2.494 1.00 54.38 92 LYS A CA 1
ATOM 728 C C . LYS A 1 92 ? 14.457 4.718 -3.360 1.00 54.38 92 LYS A C 1
ATOM 730 O O . LYS A 1 92 ? 15.384 5.517 -3.426 1.00 54.38 92 LYS A O 1
ATOM 735 N N . VAL A 1 93 ? 13.286 4.893 -3.978 1.00 51.41 93 VAL A N 1
ATOM 736 C CA . VAL A 1 93 ? 12.938 6.086 -4.772 1.00 51.41 93 VAL A CA 1
ATOM 737 C C . VAL A 1 93 ? 12.878 7.330 -3.887 1.00 51.41 93 VAL A C 1
ATOM 739 O O . VAL A 1 93 ? 13.468 8.339 -4.246 1.00 51.41 93 VAL A O 1
ATOM 742 N N . ASP A 1 94 ? 12.289 7.218 -2.695 1.00 51.12 94 ASP A N 1
ATOM 743 C CA . ASP A 1 94 ? 12.197 8.320 -1.719 1.00 51.12 94 ASP A CA 1
ATOM 744 C C . ASP A 1 94 ? 13.585 8.841 -1.283 1.00 51.12 94 ASP A C 1
ATOM 746 O O . ASP A 1 94 ? 13.772 10.021 -1.024 1.00 51.12 94 ASP A O 1
ATOM 750 N N . ASN A 1 95 ? 14.605 7.972 -1.290 1.00 51.00 95 ASN A N 1
ATOM 751 C CA . ASN A 1 95 ? 15.997 8.337 -0.992 1.00 51.00 95 ASN A CA 1
ATOM 752 C C . ASN A 1 95 ? 16.794 8.837 -2.215 1.00 51.00 95 ASN A C 1
ATOM 754 O O . ASN A 1 95 ? 17.978 9.136 -2.081 1.00 51.00 95 ASN A O 1
ATOM 758 N N . THR A 1 96 ? 16.203 8.855 -3.415 1.00 48.03 96 THR A N 1
ATOM 759 C CA . THR A 1 96 ? 16.893 9.255 -4.658 1.00 48.03 96 THR A CA 1
ATOM 760 C C . THR A 1 96 ? 16.488 10.663 -5.121 1.00 48.03 96 THR A C 1
ATOM 762 O O . THR A 1 96 ? 17.097 11.190 -6.044 1.00 48.03 96 THR A O 1
ATOM 765 N N . GLU A 1 97 ? 15.516 11.316 -4.471 1.00 48.53 97 GLU A N 1
ATOM 766 C CA . GLU A 1 97 ? 15.088 12.687 -4.811 1.00 48.53 97 GLU A CA 1
ATOM 767 C C . GLU A 1 97 ? 15.924 13.807 -4.139 1.00 48.53 97 GLU A C 1
ATOM 769 O O . GLU A 1 97 ? 15.596 14.979 -4.298 1.00 48.53 97 GLU A O 1
ATOM 774 N N . GLU A 1 98 ? 17.028 13.492 -3.441 1.00 50.47 98 GLU A N 1
ATOM 775 C CA . GLU A 1 98 ? 17.892 14.492 -2.767 1.00 50.47 98 GLU A CA 1
ATOM 776 C C . GLU A 1 98 ? 19.309 14.674 -3.365 1.00 50.47 98 GLU A C 1
ATOM 778 O O . GLU A 1 98 ? 20.185 15.215 -2.693 1.00 50.47 98 GLU A O 1
ATOM 783 N N . ASP A 1 99 ? 19.573 14.278 -4.616 1.00 47.41 99 ASP A N 1
ATOM 784 C CA . ASP A 1 99 ? 20.867 14.569 -5.270 1.00 47.41 99 ASP A CA 1
ATOM 785 C C . ASP A 1 99 ? 20.695 14.985 -6.738 1.00 47.41 99 ASP A C 1
ATOM 787 O O . ASP A 1 99 ? 20.945 14.215 -7.660 1.00 47.41 99 ASP A O 1
ATOM 791 N N . ASP A 1 100 ? 20.254 16.226 -6.946 1.00 42.75 100 ASP A N 1
ATOM 792 C CA . ASP A 1 100 ? 20.597 17.011 -8.136 1.00 42.75 100 ASP A CA 1
ATOM 793 C C . ASP A 1 100 ? 21.058 18.389 -7.629 1.00 42.75 100 ASP A C 1
ATOM 795 O O . ASP A 1 100 ? 20.257 19.200 -7.154 1.00 42.75 100 ASP A O 1
ATOM 799 N N . GLY A 1 101 ? 22.384 18.569 -7.610 1.00 39.50 101 GLY A N 1
ATOM 800 C CA . GLY A 1 101 ? 23.093 19.721 -7.035 1.00 39.50 101 GLY A CA 1
ATOM 801 C C . GLY A 1 101 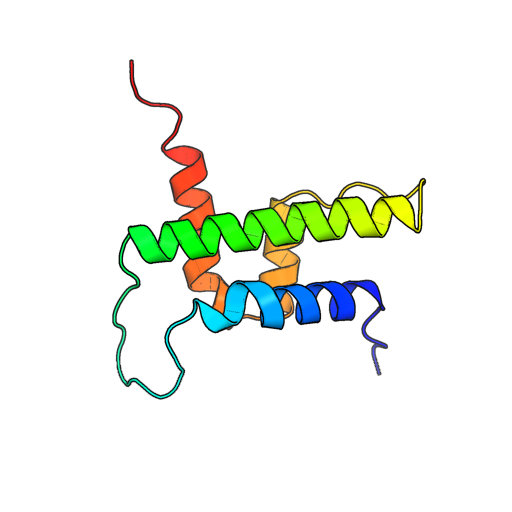? 23.023 21.034 -7.809 1.00 39.50 101 GLY A C 1
ATOM 802 O O . GLY A 1 101 ? 22.478 21.084 -8.934 1.00 39.50 101 GLY A O 1
#

Organism: Opuntia streptacantha (NCBI:txid393608)